Protein AF-A0A7C4SZX5-F1 (afdb_monomer_lite)

pLDDT: mean 86.93, std 11.76, range [47.75, 96.12]

Structure (mmCIF, N/CA/C/O backbone):
data_AF-A0A7C4SZX5-F1
#
_entry.id   AF-A0A7C4SZX5-F1
#
loop_
_atom_site.group_PDB
_atom_site.id
_atom_site.type_symbol
_atom_site.label_atom_id
_atom_site.label_alt_id
_atom_site.label_comp_id
_atom_site.label_asym_id
_atom_site.label_entity_id
_atom_site.label_seq_id
_atom_site.pdbx_PDB_ins_code
_atom_site.Cartn_x
_atom_site.Cartn_y
_atom_site.Cartn_z
_atom_site.occupancy
_atom_site.B_iso_or_equiv
_atom_site.auth_seq_id
_atom_site.auth_comp_id
_atom_site.auth_asym_id
_atom_site.auth_atom_id
_atom_site.pdbx_PDB_model_num
ATOM 1 N N . MET A 1 1 ? -1.098 8.471 18.898 1.00 60.88 1 MET A N 1
ATOM 2 C CA . MET A 1 1 ? -1.662 8.483 17.529 1.00 60.88 1 MET A CA 1
ATOM 3 C C . MET A 1 1 ? -2.756 7.435 17.433 1.00 60.88 1 MET A C 1
ATOM 5 O O . MET A 1 1 ? -2.566 6.362 17.996 1.00 60.88 1 MET A O 1
ATOM 9 N N . SER A 1 2 ? -3.886 7.729 16.781 1.00 86.50 2 SER A N 1
ATOM 10 C CA . SER A 1 2 ? -4.969 6.748 16.614 1.00 86.50 2 SER A CA 1
ATOM 11 C C . SER A 1 2 ? -4.567 5.632 15.642 1.00 86.50 2 SER A C 1
ATOM 13 O O . SER A 1 2 ? -3.687 5.809 14.797 1.00 86.50 2 SER A O 1
ATOM 15 N N . GLU A 1 3 ? -5.188 4.460 15.769 1.00 86.75 3 GLU A N 1
ATOM 16 C CA . GLU A 1 3 ? -4.996 3.344 14.829 1.00 86.75 3 GLU A CA 1
ATOM 17 C C . GLU A 1 3 ? -5.440 3.712 13.413 1.00 86.75 3 GLU A C 1
ATOM 19 O O . GLU A 1 3 ? -4.710 3.459 12.459 1.00 86.75 3 GLU A O 1
ATOM 24 N N . THR A 1 4 ? -6.551 4.439 13.287 1.00 89.00 4 THR A N 1
ATOM 25 C CA . THR A 1 4 ? -7.038 4.975 12.012 1.00 89.00 4 THR A CA 1
ATOM 26 C C . THR A 1 4 ? -6.011 5.884 11.335 1.00 89.00 4 THR A C 1
ATOM 28 O O . THR A 1 4 ? -5.833 5.808 10.123 1.00 89.00 4 THR A O 1
ATOM 31 N N . GLN A 1 5 ? -5.303 6.730 12.095 1.00 89.62 5 GLN A N 1
ATOM 32 C CA . GLN A 1 5 ? -4.273 7.609 11.533 1.00 89.62 5 GLN A CA 1
ATOM 33 C C . GLN A 1 5 ? -3.077 6.808 10.999 1.00 89.62 5 GLN A C 1
ATOM 35 O O . GLN A 1 5 ? -2.630 7.057 9.882 1.00 89.62 5 GLN A O 1
ATOM 40 N N . ARG A 1 6 ? -2.621 5.793 11.745 1.00 92.44 6 ARG A N 1
ATOM 41 C CA . ARG A 1 6 ? -1.548 4.888 11.298 1.00 92.44 6 ARG A CA 1
ATOM 42 C C . ARG A 1 6 ? -1.940 4.111 10.038 1.00 92.44 6 ARG A C 1
ATOM 44 O O . ARG A 1 6 ? -1.129 3.962 9.132 1.00 92.44 6 ARG A O 1
ATOM 51 N N . ALA A 1 7 ? -3.190 3.658 9.949 1.00 92.81 7 ALA A N 1
ATOM 52 C CA . ALA A 1 7 ? -3.701 2.981 8.760 1.00 92.81 7 ALA A CA 1
ATOM 53 C C . ALA A 1 7 ? -3.760 3.910 7.532 1.00 92.81 7 ALA A C 1
ATOM 55 O O . ALA A 1 7 ? -3.437 3.478 6.429 1.00 92.81 7 ALA A O 1
ATOM 56 N N . LYS A 1 8 ? -4.107 5.195 7.706 1.00 92.50 8 LYS A N 1
ATOM 57 C CA . LYS A 1 8 ? -4.071 6.189 6.615 1.00 92.50 8 LYS A CA 1
ATOM 58 C C . LYS A 1 8 ? -2.654 6.411 6.089 1.00 92.50 8 LYS A C 1
ATOM 60 O O . LYS A 1 8 ? -2.449 6.381 4.882 1.00 92.50 8 LYS A O 1
ATOM 65 N N . GLU A 1 9 ? -1.686 6.597 6.982 1.00 94.88 9 GLU A N 1
ATOM 66 C CA . GLU A 1 9 ? -0.271 6.746 6.610 1.00 94.88 9 GLU A CA 1
ATOM 67 C C . GLU A 1 9 ? 0.234 5.499 5.876 1.00 94.88 9 GLU A C 1
ATOM 69 O O . GLU A 1 9 ? 0.825 5.607 4.802 1.00 94.88 9 GLU A O 1
ATOM 74 N N . ARG A 1 10 ? -0.113 4.307 6.379 1.00 94.94 10 ARG A N 1
ATOM 75 C CA . ARG A 1 10 ? 0.247 3.041 5.734 1.00 94.94 10 ARG A CA 1
ATOM 76 C C . ARG A 1 10 ? -0.362 2.887 4.339 1.00 94.94 10 ARG A C 1
ATOM 78 O O . ARG A 1 10 ? 0.318 2.406 3.436 1.00 94.94 10 ARG A O 1
ATOM 85 N N . ALA A 1 11 ? -1.614 3.303 4.147 1.00 94.88 11 ALA A N 1
ATOM 86 C CA . ALA A 1 11 ? -2.261 3.281 2.837 1.00 94.88 11 ALA A CA 1
ATOM 87 C C . ALA A 1 11 ? -1.528 4.175 1.824 1.00 94.88 11 ALA A C 1
ATOM 89 O O . ALA A 1 11 ? -1.345 3.768 0.680 1.00 94.88 11 ALA A O 1
ATOM 90 N N . ILE A 1 12 ? -1.067 5.359 2.246 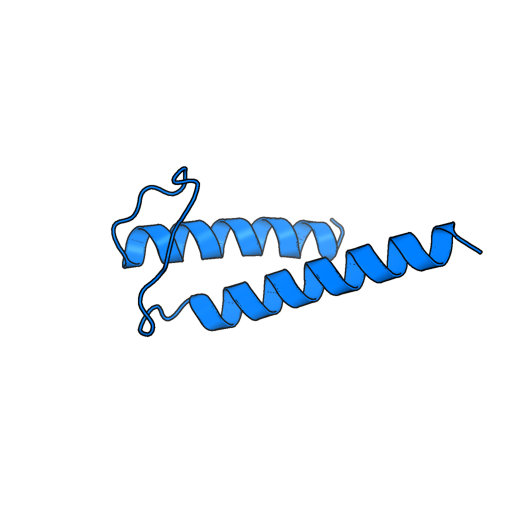1.00 94.75 12 ILE A N 1
ATOM 91 C CA . ILE A 1 12 ? -0.296 6.278 1.392 1.00 94.75 12 ILE A CA 1
ATOM 92 C C . ILE A 1 12 ? 1.048 5.653 1.003 1.00 94.75 12 ILE A C 1
ATOM 94 O O . ILE A 1 12 ? 1.412 5.666 -0.169 1.00 94.75 12 ILE A O 1
ATOM 98 N N . GLU A 1 13 ? 1.770 5.061 1.957 1.00 96.12 13 GLU A N 1
ATOM 99 C CA . GLU A 1 13 ? 3.037 4.377 1.664 1.00 96.12 13 GLU A CA 1
ATOM 100 C C . GLU A 1 13 ? 2.866 3.236 0.659 1.00 96.12 13 GLU A C 1
ATOM 102 O O . GLU A 1 13 ? 3.692 3.064 -0.235 1.00 96.12 13 GLU A O 1
ATOM 107 N N . LEU A 1 14 ? 1.817 2.428 0.826 1.00 95.44 14 LEU A N 1
ATOM 108 C CA . LEU A 1 14 ? 1.530 1.309 -0.066 1.00 95.44 14 LEU A CA 1
ATOM 109 C C . LEU A 1 14 ? 1.152 1.797 -1.462 1.00 95.44 14 LEU A C 1
ATOM 111 O O . LEU A 1 14 ? 1.671 1.262 -2.433 1.00 95.44 14 LEU A O 1
ATOM 115 N N . TRP A 1 15 ? 0.342 2.853 -1.563 1.00 94.69 15 TRP A N 1
ATOM 116 C CA . TRP A 1 15 ? 0.020 3.487 -2.840 1.00 94.69 15 TRP A CA 1
ATOM 117 C C . TRP A 1 15 ? 1.277 3.943 -3.586 1.00 94.69 15 TRP A C 1
ATOM 119 O O . TRP A 1 15 ? 1.457 3.598 -4.749 1.00 94.69 15 TRP A O 1
ATOM 129 N N . ILE A 1 16 ? 2.187 4.649 -2.904 1.00 94.88 16 ILE A N 1
ATOM 130 C CA . ILE A 1 16 ? 3.448 5.108 -3.509 1.00 94.88 16 ILE A CA 1
ATOM 131 C C . ILE A 1 16 ? 4.271 3.915 -4.003 1.00 94.88 16 ILE A C 1
ATOM 133 O O . ILE A 1 16 ? 4.722 3.925 -5.143 1.00 94.88 16 ILE A O 1
ATOM 137 N N . LYS A 1 17 ? 4.404 2.855 -3.197 1.00 95.38 17 LYS A N 1
ATOM 138 C CA . LYS A 1 17 ? 5.129 1.636 -3.596 1.00 95.38 17 LYS A CA 1
ATOM 139 C C . LYS A 1 17 ? 4.492 0.938 -4.796 1.00 95.38 17 LYS A C 1
ATOM 141 O O . LYS A 1 17 ? 5.205 0.433 -5.658 1.00 95.38 17 LYS A O 1
ATOM 146 N N . MET A 1 18 ? 3.161 0.909 -4.864 1.00 95.44 18 MET A N 1
ATOM 147 C CA . MET A 1 18 ? 2.442 0.354 -6.010 1.00 95.44 18 MET A CA 1
ATOM 148 C C . MET A 1 18 ? 2.703 1.169 -7.280 1.00 95.44 18 MET A C 1
ATOM 150 O O . MET A 1 18 ? 2.999 0.592 -8.324 1.00 95.44 18 MET A O 1
ATOM 154 N N . CYS A 1 19 ? 2.653 2.497 -7.171 1.00 94.44 19 CYS A N 1
ATOM 155 C CA . CYS A 1 19 ? 2.982 3.430 -8.246 1.00 94.44 19 CYS A CA 1
ATOM 156 C C . CYS A 1 19 ? 4.428 3.276 -8.729 1.00 94.44 19 CYS A C 1
ATOM 158 O O . CYS A 1 19 ? 4.651 3.167 -9.930 1.00 94.44 19 CYS A O 1
ATOM 160 N N . GLU A 1 20 ? 5.397 3.201 -7.816 1.00 94.94 20 GLU A N 1
ATOM 161 C CA . GLU A 1 20 ? 6.809 2.979 -8.149 1.00 94.94 20 GLU A CA 1
ATOM 162 C C . GLU A 1 20 ? 7.030 1.641 -8.865 1.00 94.94 20 GLU A C 1
ATOM 164 O O . GLU A 1 20 ? 7.782 1.588 -9.837 1.00 94.94 20 GLU A O 1
ATOM 169 N N . TRP A 1 21 ? 6.352 0.576 -8.420 1.00 95.25 21 TRP A N 1
ATOM 170 C CA . TRP A 1 21 ? 6.444 -0.753 -9.027 1.00 95.25 21 TRP A CA 1
ATOM 171 C C . TRP A 1 21 ? 5.950 -0.770 -10.478 1.00 95.25 21 TRP A C 1
ATOM 173 O O . TRP A 1 21 ? 6.634 -1.292 -11.356 1.00 95.25 21 TRP A O 1
ATOM 183 N N . ASP A 1 22 ? 4.786 -0.171 -10.736 1.00 93.19 22 ASP A N 1
ATOM 184 C CA . ASP A 1 22 ? 4.175 -0.145 -12.071 1.00 93.19 22 ASP A CA 1
ATOM 185 C C . ASP A 1 22 ? 4.640 1.046 -12.934 1.00 93.19 22 ASP A C 1
ATOM 187 O O . ASP A 1 22 ? 4.180 1.214 -14.064 1.00 93.19 22 ASP A O 1
ATOM 191 N N . GLY A 1 23 ? 5.559 1.880 -12.431 1.00 93.00 23 GLY A N 1
ATOM 192 C CA . GLY A 1 23 ? 6.077 3.049 -13.149 1.00 93.00 23 GLY A CA 1
ATOM 193 C C . GLY A 1 23 ? 5.026 4.137 -13.396 1.00 93.00 23 GLY A C 1
ATOM 194 O O . GLY A 1 23 ? 5.099 4.861 -14.390 1.00 93.00 23 GLY A O 1
ATOM 195 N N . VAL A 1 24 ? 4.035 4.244 -12.510 1.00 92.50 24 VAL A N 1
ATOM 196 C CA . VAL A 1 24 ? 2.929 5.201 -12.601 1.00 92.50 24 VAL A CA 1
ATOM 197 C C . VAL A 1 24 ? 3.191 6.391 -11.685 1.00 92.50 24 VAL A C 1
ATOM 199 O O . VAL A 1 24 ? 3.702 6.244 -10.578 1.00 92.50 24 VAL A O 1
ATOM 202 N N . ALA A 1 25 ? 2.815 7.590 -12.125 1.00 92.25 25 ALA A N 1
ATOM 203 C CA . ALA A 1 25 ? 2.894 8.774 -11.282 1.00 92.25 25 ALA A CA 1
ATOM 204 C C . ALA A 1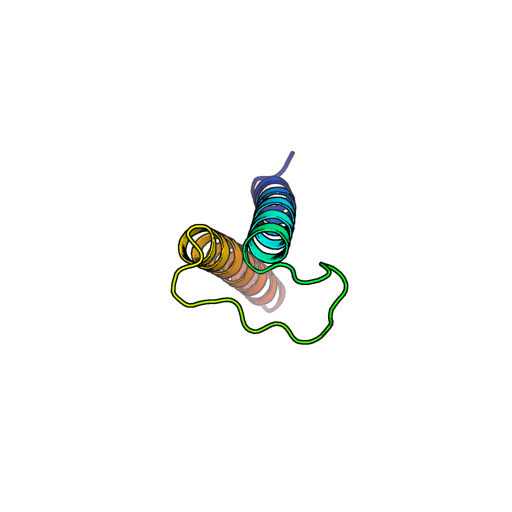 25 ? 1.824 8.716 -10.161 1.00 92.25 25 ALA A C 1
ATOM 206 O O . ALA A 1 25 ? 0.659 8.419 -10.446 1.00 92.25 25 ALA A O 1
ATOM 207 N N . PRO A 1 26 ? 2.179 8.977 -8.888 1.00 89.62 26 PRO A N 1
ATOM 208 C CA . PRO A 1 26 ? 1.279 8.786 -7.744 1.00 89.62 26 PRO A CA 1
ATOM 209 C C . PRO A 1 26 ? 0.103 9.770 -7.689 1.00 89.62 26 PRO A C 1
ATOM 211 O O . PRO A 1 26 ? -0.847 9.539 -6.943 1.00 89.62 26 PRO A O 1
ATOM 214 N N . ASP A 1 27 ? 0.165 10.851 -8.462 1.00 89.56 27 ASP A N 1
ATOM 215 C CA . ASP A 1 27 ? -0.867 11.873 -8.647 1.00 89.56 27 ASP A CA 1
ATOM 216 C C . ASP A 1 27 ? -1.887 11.519 -9.744 1.00 89.56 27 ASP A C 1
ATOM 218 O O . ASP A 1 27 ? -2.844 12.264 -9.968 1.00 89.56 27 ASP A O 1
ATOM 222 N N . CYS A 1 28 ? -1.710 10.387 -10.430 1.00 87.38 28 CYS A N 1
ATOM 223 C CA . CYS A 1 28 ? -2.600 9.981 -11.504 1.00 87.38 28 CYS A CA 1
ATOM 224 C C . CYS A 1 28 ? -4.013 9.656 -10.961 1.00 87.38 28 CYS A C 1
ATOM 226 O O . CYS A 1 28 ? -4.153 8.832 -10.055 1.00 87.38 28 CYS A O 1
ATOM 228 N N . PRO A 1 29 ? -5.084 10.266 -11.511 1.00 78.50 29 PRO A N 1
ATOM 229 C CA . PRO A 1 29 ? -6.439 10.143 -10.964 1.00 78.50 29 PRO A CA 1
ATOM 230 C C . PRO A 1 29 ? -7.087 8.777 -11.216 1.00 78.50 29 PRO A C 1
ATOM 232 O O . PRO A 1 29 ? -8.016 8.398 -10.506 1.00 78.50 29 PRO A O 1
ATOM 235 N N . PHE A 1 30 ? -6.621 8.044 -12.229 1.00 80.81 30 PHE A N 1
ATOM 236 C CA . PHE A 1 30 ? -7.128 6.724 -12.583 1.00 80.81 30 PHE A CA 1
ATOM 237 C C . PHE A 1 30 ? -5.947 5.812 -12.879 1.00 80.81 30 PHE A C 1
ATOM 239 O O . PHE A 1 30 ? -5.300 5.933 -13.918 1.00 80.81 30 PHE A O 1
ATOM 246 N N . VAL A 1 31 ? -5.673 4.903 -11.948 1.00 83.94 31 VAL A N 1
ATOM 247 C CA . VAL A 1 31 ? -4.591 3.929 -12.065 1.00 83.94 31 VAL A CA 1
ATOM 248 C C . VAL A 1 31 ? -5.179 2.536 -11.955 1.00 83.94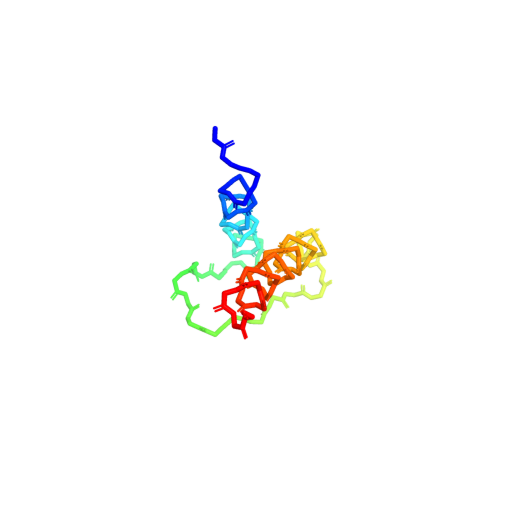 31 VAL A C 1
ATOM 250 O O . VAL A 1 31 ? -5.952 2.247 -11.044 1.00 83.94 31 VAL A O 1
ATOM 253 N N . VAL A 1 32 ? -4.806 1.683 -12.902 1.00 86.12 32 VAL A N 1
ATOM 254 C CA . VAL A 1 32 ? -4.996 0.238 -12.811 1.00 86.12 32 VAL A CA 1
ATOM 255 C C . VAL A 1 32 ? -3.602 -0.350 -12.666 1.00 86.12 32 VAL A C 1
ATOM 257 O O . VAL A 1 32 ? -2.780 -0.211 -13.570 1.00 86.12 32 VAL A O 1
ATOM 260 N N . PHE A 1 33 ? -3.329 -0.925 -11.501 1.00 90.19 33 PHE A N 1
ATOM 261 C CA . PHE A 1 33 ? -2.054 -1.572 -11.210 1.00 90.19 33 PHE A CA 1
ATOM 262 C C . PHE A 1 33 ? -1.980 -2.954 -11.858 1.00 90.19 33 PHE A C 1
ATOM 264 O O . PHE A 1 33 ? -3.007 -3.531 -12.224 1.00 90.19 33 PHE A O 1
ATOM 271 N N . SER A 1 34 ? -0.767 -3.479 -12.021 1.00 89.94 34 SER A N 1
ATOM 272 C CA . SER A 1 34 ? -0.587 -4.840 -12.522 1.00 89.94 34 SER A CA 1
ATOM 273 C C . SER A 1 34 ? -1.074 -5.867 -11.496 1.00 89.94 34 SER A C 1
ATOM 275 O O . SER A 1 34 ? -0.849 -5.710 -10.299 1.00 89.94 34 SER A O 1
ATOM 277 N N . ASP A 1 35 ? -1.650 -6.979 -11.961 1.00 90.31 35 ASP A N 1
ATOM 278 C CA . ASP A 1 35 ? -2.081 -8.085 -11.082 1.00 90.31 35 ASP A CA 1
ATOM 279 C C . ASP A 1 35 ? -0.908 -8.732 -10.318 1.00 90.31 35 ASP A C 1
ATOM 281 O O . ASP A 1 35 ? -1.090 -9.481 -9.360 1.00 90.31 35 ASP A O 1
ATOM 285 N N . THR A 1 36 ? 0.322 -8.463 -10.760 1.00 94.62 36 THR A N 1
ATOM 286 C CA . THR A 1 36 ? 1.560 -8.936 -10.137 1.00 94.62 36 THR A CA 1
ATOM 287 C C . THR A 1 36 ? 2.110 -7.985 -9.078 1.00 94.62 36 THR A C 1
ATOM 289 O O . THR A 1 36 ? 3.165 -8.271 -8.511 1.00 94.62 36 THR A O 1
ATOM 292 N N . ASN A 1 37 ? 1.445 -6.855 -8.820 1.00 94.69 37 ASN A N 1
ATOM 293 C CA . ASN A 1 37 ? 1.912 -5.867 -7.863 1.00 94.69 37 ASN A CA 1
ATOM 294 C C . ASN A 1 37 ? 1.848 -6.437 -6.432 1.00 94.69 37 ASN A C 1
ATOM 296 O O . ASN A 1 37 ? 0.758 -6.665 -5.896 1.00 94.69 37 ASN A O 1
ATOM 300 N N . PRO A 1 38 ? 2.997 -6.662 -5.768 1.00 96.06 38 PRO A N 1
ATOM 301 C CA . PRO A 1 38 ? 3.030 -7.387 -4.500 1.00 96.06 38 PRO A CA 1
ATOM 302 C C . PRO A 1 38 ? 2.382 -6.610 -3.346 1.00 96.06 38 PRO A C 1
ATOM 304 O O . PRO A 1 38 ? 2.076 -7.194 -2.308 1.00 96.06 38 PRO A O 1
ATOM 307 N N . TYR A 1 39 ? 2.171 -5.301 -3.508 1.00 95.38 39 TYR A N 1
ATOM 308 C CA . TYR A 1 39 ? 1.614 -4.428 -2.475 1.00 95.38 39 TYR A CA 1
ATOM 309 C C . TYR A 1 39 ? 0.087 -4.303 -2.547 1.00 95.38 39 TYR A C 1
ATOM 311 O O . TYR A 1 39 ? -0.522 -3.826 -1.588 1.00 95.38 39 TYR A O 1
ATOM 319 N N . GLN A 1 40 ? -0.537 -4.764 -3.638 1.00 93.12 40 GLN A N 1
ATOM 320 C CA . GLN A 1 40 ? -1.976 -4.625 -3.870 1.00 93.12 40 GLN A CA 1
ATOM 321 C C . GLN A 1 40 ? -2.813 -5.265 -2.761 1.00 93.12 40 GLN A C 1
ATOM 323 O O . GLN A 1 40 ? -3.691 -4.621 -2.194 1.00 93.12 40 GLN A O 1
ATOM 328 N N . GLY A 1 41 ? -2.493 -6.506 -2.384 1.00 93.94 41 GLY A N 1
ATOM 329 C CA . GLY A 1 41 ? -3.251 -7.221 -1.355 1.00 93.94 41 GLY A CA 1
ATOM 330 C C . GLY A 1 41 ? -3.187 -6.551 0.022 1.00 93.94 41 GLY A C 1
ATOM 331 O O . GLY A 1 41 ? -4.191 -6.496 0.732 1.00 93.94 41 GLY A O 1
ATOM 332 N N . GLU A 1 42 ? -2.025 -6.006 0.400 1.00 95.94 42 GLU A N 1
ATOM 333 C CA . GLU A 1 42 ? -1.890 -5.271 1.664 1.00 95.94 42 GLU A CA 1
ATOM 334 C C . GLU A 1 42 ? -2.653 -3.941 1.607 1.00 95.94 42 GLU A C 1
ATOM 336 O O . GLU A 1 42 ? -3.361 -3.593 2.554 1.00 95.94 42 GLU A O 1
ATOM 341 N N . TYR A 1 43 ? -2.556 -3.218 0.487 1.00 94.69 43 TYR A N 1
ATOM 342 C CA . TYR A 1 43 ? -3.277 -1.965 0.280 1.00 94.69 43 TYR A CA 1
ATOM 343 C C . TYR A 1 43 ? -4.793 -2.166 0.393 1.00 94.69 43 TYR A C 1
ATOM 345 O O . TYR A 1 43 ? -5.455 -1.461 1.160 1.00 94.69 43 TYR A O 1
ATOM 353 N N . ASP A 1 44 ? -5.335 -3.181 -0.281 1.00 93.81 44 ASP A N 1
ATOM 354 C CA . ASP A 1 44 ? -6.765 -3.497 -0.262 1.00 93.81 44 ASP A CA 1
ATOM 355 C C . ASP A 1 44 ? -7.265 -3.836 1.149 1.00 93.81 44 ASP A C 1
ATOM 357 O O . ASP A 1 44 ? -8.347 -3.393 1.557 1.00 93.81 44 ASP A O 1
ATOM 361 N N . ALA A 1 45 ? -6.465 -4.563 1.937 1.00 95.00 45 ALA A N 1
ATOM 362 C CA . ALA A 1 45 ? -6.782 -4.870 3.329 1.00 95.00 45 ALA A CA 1
ATOM 363 C C . ALA A 1 45 ? -6.842 -3.600 4.198 1.00 95.00 45 ALA A C 1
ATOM 365 O O . ALA A 1 45 ? -7.800 -3.408 4.955 1.00 95.00 45 ALA A O 1
ATOM 366 N N . VAL A 1 46 ? -5.863 -2.699 4.058 1.00 94.25 46 VAL A N 1
ATOM 367 C CA . VAL A 1 46 ? -5.814 -1.430 4.807 1.00 94.25 46 VAL A CA 1
ATOM 368 C C . VAL A 1 46 ? -6.974 -0.510 4.414 1.00 94.25 46 VAL A C 1
ATOM 370 O O . VAL A 1 46 ? -7.632 0.066 5.285 1.00 94.25 46 VAL A O 1
ATOM 373 N N . ILE A 1 47 ? -7.285 -0.398 3.121 1.00 93.31 47 ILE A N 1
ATOM 374 C CA . ILE A 1 47 ? -8.424 0.392 2.638 1.00 93.31 47 ILE A CA 1
ATOM 375 C C . ILE A 1 47 ? -9.750 -0.185 3.140 1.00 93.31 47 ILE A C 1
ATOM 377 O O . ILE A 1 47 ? -10.637 0.570 3.545 1.00 93.31 47 ILE A O 1
ATOM 381 N N . THR A 1 48 ? -9.893 -1.510 3.157 1.00 94.19 48 THR A N 1
ATOM 382 C CA . THR A 1 48 ? -11.089 -2.183 3.684 1.00 94.19 48 THR A CA 1
ATOM 383 C C . THR A 1 48 ? -11.277 -1.901 5.174 1.00 94.19 48 THR A C 1
ATOM 385 O O . THR A 1 48 ? -12.386 -1.558 5.598 1.00 94.19 48 THR A O 1
ATOM 388 N N . TYR A 1 49 ? -10.200 -1.962 5.960 1.00 92.69 49 TYR A N 1
ATOM 389 C CA . TYR A 1 49 ? -10.216 -1.565 7.368 1.00 92.69 49 TYR A CA 1
ATOM 390 C C . TYR A 1 49 ? -10.686 -0.110 7.529 1.00 92.69 49 TYR A C 1
ATOM 392 O O . TYR A 1 49 ? -11.674 0.142 8.217 1.00 92.69 49 TYR A O 1
ATOM 400 N N . LEU A 1 50 ? -10.068 0.834 6.809 1.00 91.38 50 LEU A 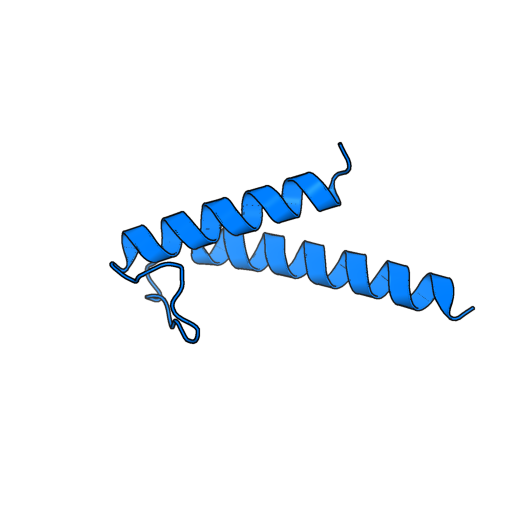N 1
ATOM 401 C CA . LEU A 1 50 ? -10.412 2.261 6.875 1.00 91.38 50 LEU A CA 1
ATOM 402 C C . LEU A 1 50 ? -11.875 2.552 6.501 1.00 91.38 50 LEU A C 1
ATOM 404 O O . LEU A 1 50 ? -12.515 3.389 7.142 1.00 91.38 50 LEU A O 1
ATOM 408 N N . LYS A 1 51 ? -12.412 1.870 5.480 1.00 90.06 51 LYS A N 1
ATOM 409 C CA . LYS A 1 51 ? -13.823 1.987 5.072 1.00 90.06 51 LYS A CA 1
ATOM 410 C C . LYS A 1 51 ? -14.765 1.472 6.157 1.00 90.06 51 LYS A C 1
ATOM 412 O O . LYS A 1 51 ? -15.756 2.130 6.465 1.00 90.06 51 LYS A O 1
ATOM 417 N N . THR A 1 52 ? -14.441 0.327 6.753 1.00 88.81 52 THR A N 1
ATOM 418 C CA . THR A 1 52 ? -15.266 -0.291 7.800 1.00 88.81 52 THR A CA 1
ATOM 419 C C . THR A 1 52 ? -15.309 0.584 9.053 1.00 88.81 52 THR A C 1
ATOM 421 O O . THR A 1 52 ? -16.382 0.812 9.608 1.00 88.81 52 THR A O 1
ATOM 424 N N . THR A 1 53 ? -14.169 1.153 9.459 1.00 83.44 53 THR A N 1
ATOM 425 C CA . THR A 1 53 ? -14.095 2.069 10.606 1.00 83.44 53 THR A CA 1
ATOM 426 C C . THR A 1 53 ? -14.896 3.354 10.367 1.00 83.44 53 THR A C 1
ATOM 428 O O .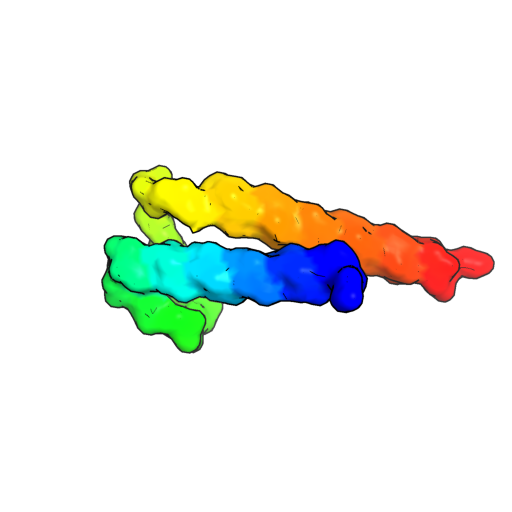 THR A 1 53 ? -15.674 3.749 11.231 1.00 83.44 53 THR A O 1
ATOM 431 N N . GLN A 1 54 ? -14.804 3.966 9.178 1.00 76.88 54 GLN A N 1
ATOM 432 C CA . GLN A 1 54 ? -15.619 5.147 8.838 1.00 76.88 54 GLN A CA 1
ATOM 433 C C . GLN 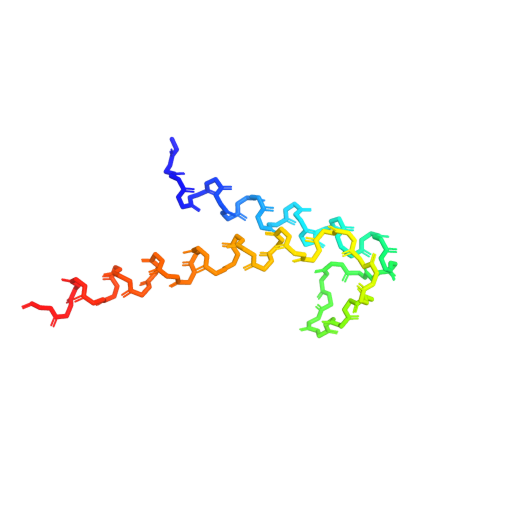A 1 54 ? -17.129 4.854 8.824 1.00 76.88 54 GLN A C 1
ATOM 435 O O . GLN A 1 54 ? -17.931 5.678 9.271 1.00 76.88 54 GLN A O 1
ATOM 440 N N . GLN A 1 55 ? -17.541 3.684 8.324 1.00 70.94 55 GLN A N 1
ATOM 441 C CA . GLN A 1 55 ? -18.954 3.294 8.323 1.00 70.94 55 GLN A CA 1
ATOM 442 C C . GLN A 1 55 ? -19.503 3.119 9.745 1.00 70.94 55 GLN A C 1
ATOM 444 O O . GLN A 1 55 ? -20.626 3.541 10.022 1.00 70.94 55 GLN A O 1
ATOM 449 N N . GLN A 1 56 ? -18.713 2.553 10.661 1.00 67.12 56 GLN A N 1
ATOM 450 C CA . GLN A 1 56 ? -19.104 2.399 12.066 1.00 67.12 56 GLN A CA 1
ATOM 451 C C . GLN A 1 56 ? -19.269 3.746 12.785 1.00 67.12 56 GLN A C 1
ATOM 453 O O . GLN A 1 56 ? -20.237 3.918 13.524 1.00 67.12 56 GLN A O 1
ATOM 458 N N . GLU A 1 57 ? -18.384 4.715 12.533 1.00 65.88 57 GLU A N 1
ATOM 459 C CA . GLU A 1 57 ? -18.512 6.082 13.067 1.00 65.88 57 GLU A CA 1
ATOM 460 C C . GLU A 1 57 ? -19.774 6.783 12.537 1.00 65.88 57 GLU A C 1
ATOM 462 O O . GLU A 1 57 ? -20.491 7.448 13.280 1.00 65.88 57 GLU A O 1
ATOM 467 N N . THR A 1 58 ? -20.108 6.578 11.262 1.00 64.38 58 THR A N 1
ATOM 468 C CA . THR A 1 58 ? -21.308 7.176 10.652 1.00 64.38 58 THR A CA 1
ATOM 469 C C . THR A 1 58 ? -22.600 6.597 11.246 1.00 64.38 58 THR A C 1
ATOM 471 O O . THR A 1 58 ? -23.556 7.331 11.507 1.00 64.38 58 THR A O 1
ATOM 474 N N . LEU A 1 59 ? -22.628 5.285 11.505 1.00 62.56 59 LEU A N 1
ATOM 475 C CA . LEU A 1 59 ? -23.775 4.593 12.103 1.00 62.56 59 LEU A CA 1
ATOM 476 C C . LEU A 1 59 ? -23.967 4.916 13.593 1.00 62.56 59 LEU A C 1
ATOM 478 O O . LEU A 1 59 ? -25.096 4.874 14.078 1.00 62.56 59 LEU A O 1
ATOM 482 N N . CYS A 1 60 ? -22.900 5.240 14.334 1.00 62.16 60 CYS A N 1
ATOM 483 C CA . CYS A 1 60 ? -23.028 5.621 15.745 1.00 62.16 60 CYS A CA 1
ATOM 484 C C . CYS A 1 60 ? -23.546 7.057 15.933 1.00 62.16 60 CYS A C 1
ATOM 486 O O . CYS A 1 60 ? -24.178 7.337 16.946 1.00 62.16 60 CYS A O 1
ATOM 488 N N . LEU A 1 61 ? -23.335 7.937 14.946 1.00 59.81 61 LEU A N 1
ATOM 489 C CA . LEU A 1 61 ? -23.803 9.330 14.945 1.00 59.81 61 LEU A CA 1
ATOM 490 C C . LEU A 1 61 ? -25.254 9.500 14.462 1.00 59.81 61 LEU A C 1
ATOM 492 O O . LEU A 1 61 ? -25.810 10.589 14.565 1.00 59.81 61 LEU A O 1
ATOM 496 N N . THR A 1 62 ? -25.864 8.446 13.913 1.00 59.75 62 THR A N 1
ATOM 497 C CA . THR A 1 62 ? -27.246 8.445 13.393 1.00 59.75 62 THR A CA 1
ATOM 498 C C . THR A 1 62 ? -28.256 7.761 14.328 1.00 59.75 62 THR A C 1
ATOM 500 O O . THR A 1 62 ? -29.377 7.469 13.911 1.00 59.75 62 THR A O 1
ATOM 503 N N . ARG A 1 63 ? -27.884 7.524 15.592 1.00 47.75 63 ARG A N 1
ATOM 504 C CA . ARG A 1 63 ? -28.733 6.960 16.656 1.00 47.75 63 ARG A CA 1
ATOM 505 C C . ARG A 1 63 ? -29.042 7.989 17.733 1.00 47.75 63 ARG A C 1
ATOM 507 O O . ARG A 1 63 ? -30.171 7.915 18.263 1.00 47.75 63 ARG A O 1
#

Radius of gyration: 13.89 Å; chains: 1; bounding box: 36×21×31 Å

Sequence (63 aa):
MSETQRAKERAIELWIKMCEWDGVAPDCPFVVFSDTNPYQGEYDAVITYLKTTQQQETLCLTR

Foldseek 3Di:
DDPLVVLVVVLLVLLVLQCVVQVHDSPDPDDDGDPPRPSVVVNVVSVVVNVVVVVVVVVVVVD

Secondary structure (DSSP, 8-state):
--HHHHHHHHHHHHHHHHHHHHT--TT-SS----TT-TTHHHHHHHHHHHHHHHHHHHHHTT-